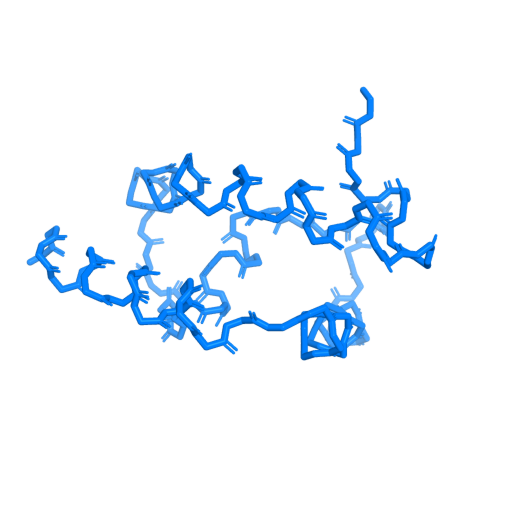Protein AF-A0A0P6XM60-F1 (afdb_monomer_lite)

pLDDT: mean 82.26, std 11.41, range [43.34, 94.06]

Foldseek 3Di:
DVVLLVVLLVVLLVPDALVVLVVVVVVVCVVDPDPVRADDQLCVQCVSSVHNPDDPVSSVVSSVVCVVVVLVSVVVVVVCVVRNPD

Sequence (86 aa):
MYKELAEAVEQFLQDVTPESLEKEIWELIRKSPDPDGGIDAYRLIRHFLGQPGLNNIQTGWAYQRIRPVFKQLFEHIPSLYYFTGD

Structure (mmCIF, N/CA/C/O backbone):
data_AF-A0A0P6XM60-F1
#
_entry.id   AF-A0A0P6XM60-F1
#
loop_
_atom_site.group_PDB
_atom_site.id
_atom_site.type_symbol
_atom_site.label_atom_id
_atom_site.label_alt_id
_atom_site.label_comp_id
_atom_site.label_asym_id
_atom_site.label_entity_id
_atom_site.label_seq_id
_atom_site.pdbx_PDB_ins_code
_atom_site.Cartn_x
_atom_site.Cartn_y
_atom_site.Cartn_z
_atom_site.occupancy
_atom_site.B_iso_or_equiv
_atom_site.auth_seq_id
_atom_site.auth_comp_id
_atom_site.auth_asym_id
_atom_site.auth_atom_id
_atom_site.pdbx_PDB_model_num
ATOM 1 N N . MET A 1 1 ? -8.763 5.683 16.687 1.00 63.12 1 MET A N 1
ATOM 2 C CA . MET A 1 1 ? -7.469 5.950 16.019 1.00 63.12 1 MET A CA 1
ATOM 3 C C . MET A 1 1 ? -6.757 4.693 15.516 1.00 63.12 1 MET A C 1
ATOM 5 O O . MET A 1 1 ? -6.817 4.474 14.320 1.00 63.12 1 MET A O 1
ATOM 9 N N . TYR A 1 2 ? -6.117 3.840 16.338 1.00 78.00 2 TYR A N 1
ATOM 10 C CA . TYR A 1 2 ? -5.488 2.609 15.794 1.00 78.00 2 TYR A CA 1
ATOM 11 C C . TYR A 1 2 ? -6.492 1.530 15.378 1.00 78.00 2 TYR A C 1
ATOM 13 O O . TYR A 1 2 ? -6.184 0.752 14.489 1.00 78.00 2 TYR A O 1
ATOM 21 N N . LYS A 1 3 ? -7.684 1.497 15.990 1.00 85.06 3 LYS A N 1
ATOM 22 C CA . LYS A 1 3 ? -8.739 0.542 15.630 1.00 85.06 3 LYS A CA 1
ATOM 23 C C . LYS A 1 3 ? -9.247 0.766 14.200 1.00 85.06 3 LYS A C 1
ATOM 25 O O . LYS A 1 3 ? -9.156 -0.136 13.391 1.00 85.06 3 LYS A O 1
ATOM 30 N N . GLU A 1 4 ? -9.632 1.997 13.873 1.00 86.88 4 GLU A N 1
ATOM 31 C CA 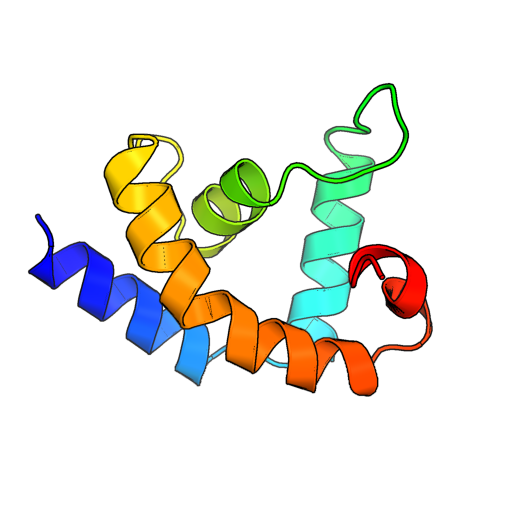. GLU A 1 4 ? -10.096 2.368 12.525 1.00 86.88 4 GLU A CA 1
ATOM 32 C C . GLU A 1 4 ? -9.003 2.181 11.464 1.00 86.88 4 GLU A C 1
ATOM 34 O O . GLU A 1 4 ? -9.279 1.772 10.342 1.00 86.88 4 GLU A O 1
ATOM 39 N N . LEU A 1 5 ? -7.743 2.452 11.824 1.00 90.00 5 LEU A N 1
ATOM 40 C CA . LEU A 1 5 ? -6.604 2.174 10.951 1.00 90.00 5 LEU A CA 1
ATOM 41 C C . LEU A 1 5 ? -6.398 0.667 10.750 1.00 90.00 5 LEU A C 1
ATOM 43 O O . LEU A 1 5 ? -6.079 0.248 9.644 1.00 90.00 5 LEU A O 1
ATOM 47 N N . ALA A 1 6 ? -6.567 -0.141 11.798 1.00 91.25 6 ALA A N 1
ATOM 48 C CA . ALA A 1 6 ? -6.493 -1.594 11.696 1.00 91.25 6 ALA A CA 1
ATOM 49 C C . ALA A 1 6 ? -7.603 -2.134 10.789 1.00 91.25 6 ALA A C 1
ATOM 51 O O . ALA A 1 6 ? -7.290 -2.865 9.861 1.00 91.25 6 ALA A O 1
ATOM 52 N N . GLU A 1 7 ? -8.844 -1.684 10.981 1.00 92.00 7 GLU A N 1
ATOM 53 C CA . GLU A 1 7 ? -9.991 -2.069 10.150 1.00 92.00 7 GLU A CA 1
ATOM 54 C C . GLU A 1 7 ? -9.768 -1.689 8.677 1.00 92.00 7 GLU A C 1
ATOM 56 O O . GLU A 1 7 ? -9.994 -2.505 7.789 1.00 92.00 7 GLU A O 1
ATOM 61 N N . ALA A 1 8 ? -9.242 -0.488 8.405 1.00 90.94 8 ALA A N 1
ATOM 62 C CA . ALA A 1 8 ? -8.897 -0.071 7.045 1.00 90.94 8 ALA A CA 1
ATOM 63 C C . ALA A 1 8 ? -7.790 -0.938 6.423 1.00 90.94 8 ALA A C 1
ATOM 65 O O . ALA A 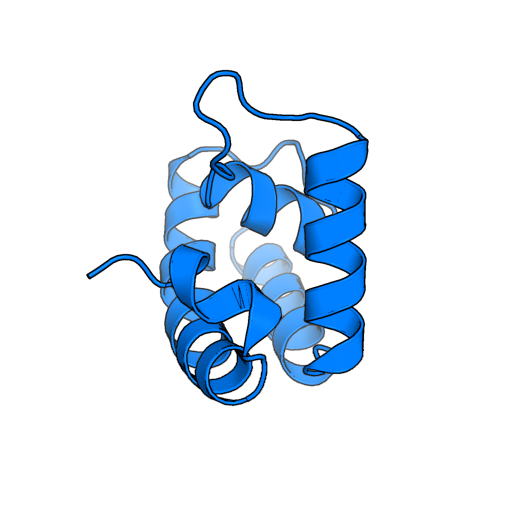1 8 ? -7.867 -1.284 5.247 1.00 90.94 8 ALA A O 1
ATOM 66 N N . VAL A 1 9 ? -6.767 -1.304 7.204 1.00 92.62 9 VAL A N 1
ATOM 67 C CA . VAL A 1 9 ? -5.700 -2.207 6.749 1.00 92.62 9 VAL A CA 1
ATOM 68 C C . VAL A 1 9 ? -6.253 -3.604 6.481 1.00 92.62 9 VAL A C 1
ATOM 70 O O . VAL A 1 9 ? -5.936 -4.183 5.451 1.00 92.62 9 VAL A O 1
ATOM 73 N N . GLU A 1 10 ? -7.075 -4.148 7.374 1.00 93.25 10 GLU A N 1
ATOM 74 C CA . GLU A 1 10 ? -7.671 -5.476 7.215 1.00 93.25 10 GLU A CA 1
ATOM 75 C C . GLU A 1 10 ? -8.581 -5.539 5.989 1.00 93.25 10 GLU A C 1
ATOM 77 O O . GLU A 1 10 ? -8.437 -6.458 5.186 1.00 93.25 10 GLU A O 1
ATOM 82 N N . GLN A 1 11 ? -9.446 -4.539 5.799 1.00 92.31 11 GLN A N 1
ATOM 83 C CA . GLN A 1 11 ? -10.309 -4.452 4.622 1.00 92.31 11 GLN A CA 1
ATOM 84 C C . GLN A 1 11 ? -9.480 -4.375 3.337 1.00 92.31 11 GLN A C 1
ATOM 86 O O . GLN A 1 11 ? -9.701 -5.145 2.406 1.00 92.31 11 GLN A O 1
ATOM 91 N N . PHE A 1 12 ? -8.467 -3.504 3.312 1.00 91.25 12 PHE A N 1
ATOM 92 C CA . PHE A 1 12 ? -7.573 -3.385 2.166 1.00 91.25 12 PHE A CA 1
ATOM 93 C C . PHE A 1 12 ? -6.879 -4.715 1.835 1.00 91.25 12 PHE A C 1
ATOM 95 O O . PHE A 1 12 ? -6.816 -5.111 0.675 1.00 91.25 12 PHE A O 1
ATOM 102 N N . LEU A 1 13 ? -6.391 -5.435 2.849 1.00 90.75 13 LEU A N 1
ATOM 103 C CA . LEU A 1 13 ? -5.729 -6.726 2.660 1.00 90.75 13 LEU A CA 1
ATOM 104 C C . LEU A 1 13 ? -6.674 -7.842 2.189 1.00 90.75 13 LEU A C 1
ATOM 106 O O . LEU A 1 13 ? -6.198 -8.799 1.585 1.00 90.75 13 LEU A O 1
ATOM 110 N N . GLN A 1 14 ? -7.975 -7.745 2.465 1.00 90.69 14 GLN A N 1
ATOM 111 C CA . GLN A 1 14 ? -8.975 -8.697 1.971 1.00 90.69 14 GLN A CA 1
ATOM 112 C C . GLN A 1 14 ? -9.368 -8.433 0.516 1.00 90.69 14 GLN A C 1
ATOM 114 O O . GLN A 1 14 ? -9.616 -9.383 -0.224 1.00 90.69 14 GLN A O 1
ATOM 119 N N . ASP A 1 15 ? -9.406 -7.163 0.112 1.00 90.19 15 ASP A N 1
ATOM 120 C CA . ASP A 1 15 ? -9.866 -6.762 -1.220 1.00 90.19 15 ASP A CA 1
ATOM 121 C C . ASP A 1 15 ? -8.740 -6.706 -2.264 1.00 90.19 15 ASP A C 1
ATOM 123 O O . ASP A 1 15 ? -9.005 -6.734 -3.468 1.00 90.19 15 ASP A O 1
ATOM 127 N N . VAL A 1 16 ? -7.478 -6.599 -1.832 1.00 89.44 16 VAL A N 1
ATOM 128 C CA . VAL A 1 16 ? -6.347 -6.422 -2.748 1.00 89.44 16 VAL A CA 1
ATOM 129 C C . VAL A 1 16 ? -6.094 -7.678 -3.591 1.00 89.44 16 VAL A C 1
ATOM 131 O O . VAL A 1 16 ? -5.917 -8.786 -3.088 1.00 89.44 16 VAL A O 1
ATOM 134 N N . THR A 1 17 ? -6.017 -7.481 -4.906 1.00 88.69 17 THR A N 1
ATOM 135 C CA . THR A 1 17 ? -5.656 -8.505 -5.897 1.00 88.69 17 THR A CA 1
ATOM 136 C C . THR A 1 17 ? -4.404 -8.074 -6.661 1.00 88.69 17 THR A C 1
ATOM 138 O O . THR A 1 17 ? -4.104 -6.875 -6.693 1.00 88.69 17 THR A O 1
ATOM 141 N N . PRO A 1 18 ? -3.660 -9.001 -7.294 1.00 86.44 18 PRO A N 1
ATOM 142 C CA . PRO A 1 18 ? -2.513 -8.631 -8.117 1.00 86.44 18 PRO A CA 1
ATOM 143 C C . PRO A 1 18 ? -2.867 -7.602 -9.203 1.00 86.44 18 PRO A C 1
ATOM 145 O O . PRO A 1 18 ? -2.172 -6.600 -9.363 1.00 86.44 18 PRO A O 1
ATOM 148 N N . GLU A 1 19 ? -3.986 -7.799 -9.902 1.00 87.56 19 GLU A N 1
ATOM 149 C CA . GLU A 1 19 ? -4.414 -6.938 -11.006 1.00 87.56 19 GLU A CA 1
ATOM 150 C C . GLU A 1 19 ? -4.847 -5.546 -10.531 1.00 87.56 19 GLU A C 1
ATOM 152 O O . GLU A 1 19 ? -4.520 -4.539 -11.167 1.00 87.56 19 GLU A O 1
ATOM 157 N N . SER A 1 20 ? -5.577 -5.464 -9.410 1.00 86.38 20 SER A N 1
ATOM 158 C CA . SER A 1 20 ? -5.972 -4.171 -8.841 1.00 86.38 20 SER A CA 1
ATOM 159 C C . SER A 1 20 ? -4.754 -3.394 -8.345 1.00 86.38 20 SER A C 1
ATOM 161 O O . SER A 1 20 ? -4.640 -2.198 -8.620 1.00 86.38 20 SER A O 1
ATOM 163 N N . LEU A 1 21 ? -3.820 -4.089 -7.686 1.00 86.31 21 LEU A N 1
ATOM 164 C CA . LEU A 1 21 ? -2.586 -3.515 -7.160 1.00 86.31 21 LEU A CA 1
ATOM 165 C C . LEU A 1 21 ? -1.707 -2.954 -8.283 1.00 86.31 21 LEU A C 1
ATOM 167 O O . LEU A 1 21 ? -1.249 -1.814 -8.191 1.00 86.31 21 LEU A O 1
ATOM 171 N N . GLU A 1 22 ? -1.508 -3.720 -9.361 1.00 87.50 22 GLU A N 1
ATOM 172 C CA . GLU A 1 22 ? -0.748 -3.270 -10.529 1.00 87.50 22 GLU A CA 1
ATOM 173 C C . GLU A 1 22 ? -1.358 -2.006 -11.138 1.00 87.50 22 GLU A C 1
ATOM 175 O O . GLU A 1 22 ? -0.660 -1.014 -11.371 1.00 87.50 22 GLU A O 1
ATOM 180 N N . LYS A 1 23 ? -2.674 -2.019 -11.363 1.00 87.81 23 LYS A N 1
ATOM 181 C CA . LYS A 1 23 ? -3.376 -0.889 -11.967 1.00 87.81 23 LYS A CA 1
ATOM 182 C C . LYS A 1 23 ? -3.245 0.381 -11.124 1.00 87.81 23 LYS A C 1
ATOM 184 O O . LYS A 1 23 ? -2.915 1.432 -11.676 1.00 87.81 23 LYS A O 1
ATOM 189 N N . GLU A 1 24 ? -3.490 0.304 -9.817 1.00 87.50 24 GLU A N 1
ATOM 190 C CA . GLU A 1 24 ? -3.398 1.472 -8.930 1.00 87.50 24 GLU A CA 1
ATOM 191 C C . GLU A 1 24 ? -1.973 2.020 -8.835 1.00 87.50 24 GLU A C 1
ATOM 193 O O . GLU A 1 24 ? -1.787 3.236 -8.893 1.00 87.50 24 GLU A O 1
ATOM 198 N N . ILE A 1 25 ? -0.959 1.152 -8.768 1.00 85.25 25 ILE A N 1
ATOM 199 C CA . ILE A 1 25 ? 0.449 1.571 -8.764 1.00 85.25 25 ILE A CA 1
ATOM 200 C C . ILE A 1 25 ? 0.783 2.356 -10.032 1.00 85.25 25 ILE A C 1
ATOM 202 O O . ILE A 1 25 ? 1.316 3.465 -9.950 1.00 85.25 25 ILE A O 1
ATOM 206 N N . TRP A 1 26 ? 0.411 1.841 -11.206 1.00 84.44 26 TRP A N 1
ATOM 207 C CA . TRP A 1 26 ? 0.644 2.546 -12.467 1.00 84.44 26 TRP A CA 1
ATOM 208 C C . TRP A 1 26 ? -0.119 3.864 -12.565 1.00 84.44 26 TRP A C 1
ATOM 210 O O . TRP A 1 26 ? 0.413 4.849 -13.083 1.00 84.44 26 TRP A O 1
ATOM 220 N N . GLU A 1 27 ? -1.356 3.916 -12.071 1.00 86.12 27 GLU A N 1
ATOM 221 C CA . GLU A 1 27 ? -2.098 5.172 -11.996 1.00 86.12 27 GLU A CA 1
ATOM 222 C C . GLU A 1 27 ? -1.410 6.192 -11.086 1.00 86.12 27 GLU A C 1
ATOM 224 O O . GLU A 1 27 ? -1.362 7.377 -11.428 1.00 86.12 27 GLU A O 1
ATOM 229 N N . LEU A 1 28 ? -0.862 5.750 -9.954 1.00 82.69 28 LEU A N 1
ATOM 230 C CA . LEU A 1 28 ? -0.178 6.615 -9.001 1.00 82.69 28 LEU A CA 1
ATOM 231 C C . LEU A 1 28 ? 1.125 7.175 -9.585 1.00 82.69 28 LEU A C 1
ATOM 233 O O . LEU A 1 28 ? 1.342 8.386 -9.507 1.00 82.69 28 LEU A O 1
ATOM 237 N N . ILE A 1 29 ? 1.920 6.336 -10.262 1.00 79.31 29 ILE A N 1
ATOM 238 C CA . ILE A 1 29 ? 3.121 6.763 -11.002 1.00 79.31 29 ILE A CA 1
ATOM 239 C C . ILE A 1 29 ? 2.756 7.815 -12.051 1.00 79.31 29 ILE A C 1
ATOM 241 O O . ILE A 1 29 ? 3.397 8.858 -12.136 1.00 79.31 29 ILE A O 1
ATOM 245 N N . ARG A 1 30 ? 1.707 7.577 -12.851 1.00 82.12 30 ARG A N 1
ATOM 246 C CA . ARG A 1 30 ? 1.293 8.522 -13.903 1.00 82.12 30 ARG A CA 1
ATOM 247 C C . ARG A 1 30 ? 0.843 9.865 -13.339 1.00 82.12 30 ARG A C 1
ATOM 249 O O . ARG A 1 30 ? 1.136 10.900 -13.930 1.00 82.12 30 ARG A O 1
ATOM 256 N N . LYS A 1 31 ? 0.095 9.851 -12.233 1.00 80.62 31 LYS A N 1
ATOM 257 C CA . LYS A 1 31 ? -0.448 11.066 -11.605 1.00 80.62 31 LYS A CA 1
ATOM 258 C C . LYS A 1 31 ? 0.629 11.880 -10.897 1.00 80.62 31 LYS A C 1
ATOM 260 O O . LYS A 1 31 ? 0.478 13.090 -10.760 1.00 80.62 31 LYS A O 1
ATOM 265 N N . SER A 1 32 ? 1.687 11.235 -10.419 1.00 70.56 32 SER A N 1
ATOM 266 C CA . SER A 1 32 ? 2.772 11.919 -9.735 1.00 70.56 32 SER A CA 1
ATOM 267 C C . SER A 1 32 ? 4.072 11.139 -9.883 1.00 70.56 32 SER A C 1
ATOM 269 O O . SER A 1 32 ? 4.456 10.437 -8.947 1.00 70.56 32 SER A O 1
ATOM 271 N N . PRO A 1 33 ? 4.759 11.295 -11.023 1.00 67.12 33 PRO A N 1
ATOM 272 C CA . PRO A 1 33 ? 6.079 10.723 -11.186 1.00 67.12 33 PRO A CA 1
ATOM 273 C C . PRO A 1 33 ? 6.991 11.336 -10.127 1.00 67.12 33 PRO A C 1
ATOM 275 O O . PRO A 1 33 ? 7.104 12.560 -10.026 1.00 67.12 33 PRO A O 1
ATOM 278 N N . ASP A 1 34 ? 7.574 10.487 -9.290 1.00 65.81 34 ASP A N 1
ATOM 279 C CA . ASP A 1 34 ? 8.620 10.910 -8.371 1.00 65.81 34 ASP A CA 1
ATOM 280 C C . ASP A 1 34 ? 9.846 11.311 -9.214 1.00 65.81 34 ASP A C 1
ATOM 282 O O . ASP A 1 34 ? 10.114 10.651 -10.226 1.00 65.81 34 ASP A O 1
ATOM 286 N N . PRO A 1 35 ? 10.566 12.397 -8.883 1.00 58.75 35 PRO A N 1
ATOM 287 C CA . PRO A 1 35 ? 11.730 12.845 -9.653 1.00 58.75 35 PRO A CA 1
ATOM 288 C C . PRO A 1 35 ? 12.792 11.755 -9.865 1.00 58.75 35 PRO A C 1
ATOM 290 O O . PRO A 1 35 ? 13.456 11.763 -10.899 1.00 58.75 35 PRO A O 1
ATOM 293 N N . ASP A 1 36 ? 12.899 10.795 -8.943 1.00 60.09 36 ASP A N 1
ATOM 294 C CA . ASP A 1 36 ? 13.826 9.659 -9.028 1.00 60.09 36 ASP A CA 1
ATOM 295 C C . ASP A 1 36 ? 13.215 8.409 -9.700 1.00 60.09 36 ASP A C 1
ATOM 297 O O . ASP A 1 36 ? 13.828 7.343 -9.732 1.00 60.09 36 ASP A O 1
ATOM 301 N N . GLY A 1 37 ? 11.993 8.507 -10.235 1.00 57.44 37 GLY A N 1
ATOM 302 C CA . GLY A 1 37 ? 11.300 7.417 -10.932 1.00 57.44 37 GLY A CA 1
ATOM 303 C C . GLY A 1 37 ? 10.764 6.297 -10.028 1.00 57.44 37 GLY A C 1
ATOM 304 O O . GLY A 1 37 ? 10.186 5.336 -10.535 1.00 57.44 37 GLY A O 1
ATOM 305 N N . GLY A 1 38 ? 10.937 6.413 -8.708 1.00 63.81 38 GLY A N 1
ATOM 306 C CA . GLY A 1 38 ? 10.390 5.495 -7.708 1.00 63.81 38 GLY A CA 1
ATOM 307 C C . GLY A 1 38 ? 8.970 5.852 -7.258 1.00 63.81 38 GLY A C 1
ATOM 308 O O . GLY A 1 38 ? 8.340 6.774 -7.769 1.00 63.81 38 GLY A O 1
ATOM 309 N N . ILE A 1 39 ? 8.458 5.119 -6.268 1.00 69.62 39 ILE A N 1
ATOM 310 C CA . ILE A 1 39 ? 7.256 5.501 -5.516 1.00 69.62 39 ILE A CA 1
ATOM 311 C C . ILE A 1 39 ? 7.599 5.479 -4.032 1.00 69.62 39 ILE A C 1
ATOM 313 O O . ILE A 1 39 ? 8.048 4.458 -3.512 1.00 69.62 39 ILE A O 1
ATOM 317 N N . ASP A 1 40 ? 7.320 6.577 -3.333 1.00 79.75 40 ASP A N 1
ATOM 318 C CA . ASP A 1 40 ? 7.347 6.604 -1.872 1.00 79.75 40 ASP A CA 1
ATOM 319 C C . ASP A 1 40 ? 6.333 5.593 -1.297 1.00 79.75 40 ASP A C 1
ATOM 321 O O . ASP A 1 40 ? 5.112 5.753 -1.416 1.00 79.75 40 ASP A O 1
ATOM 325 N N . ALA A 1 41 ? 6.845 4.559 -0.626 1.00 80.69 41 ALA A N 1
ATOM 326 C CA . ALA A 1 41 ? 6.041 3.528 0.017 1.00 80.69 41 ALA A CA 1
ATOM 327 C C . ALA A 1 41 ? 5.027 4.107 1.020 1.00 80.69 41 ALA A C 1
ATOM 329 O O . ALA A 1 41 ? 3.910 3.612 1.124 1.00 80.69 41 ALA A O 1
ATOM 330 N N . TYR A 1 42 ? 5.356 5.177 1.746 1.00 86.31 42 TYR A N 1
ATOM 331 C CA . TYR A 1 42 ? 4.437 5.784 2.712 1.00 86.31 42 TYR A CA 1
ATOM 332 C C . TYR A 1 42 ? 3.288 6.495 2.010 1.00 86.31 42 TYR A C 1
ATOM 334 O O . TYR A 1 42 ? 2.137 6.417 2.447 1.00 86.31 42 TYR A O 1
ATOM 342 N N . ARG A 1 43 ? 3.580 7.152 0.889 1.00 84.25 43 ARG A N 1
ATOM 343 C CA . ARG A 1 43 ? 2.553 7.744 0.036 1.00 84.25 43 ARG A CA 1
ATOM 344 C C . ARG A 1 43 ? 1.634 6.679 -0.552 1.00 84.25 43 ARG A C 1
ATOM 346 O O . ARG A 1 43 ? 0.421 6.870 -0.558 1.00 84.25 43 ARG A O 1
ATOM 353 N N . LEU A 1 44 ? 2.208 5.564 -0.990 1.00 86.38 44 LEU A N 1
ATOM 354 C CA . LEU A 1 44 ? 1.478 4.413 -1.504 1.00 86.38 44 LEU A CA 1
ATOM 355 C C . LEU A 1 44 ? 0.504 3.856 -0.449 1.00 86.38 44 LEU A C 1
ATOM 357 O O . LEU A 1 44 ? -0.687 3.726 -0.715 1.00 86.38 44 LEU A O 1
ATOM 361 N N . ILE A 1 45 ? 0.975 3.623 0.782 1.00 89.44 45 ILE A N 1
ATOM 362 C CA . ILE A 1 45 ? 0.118 3.151 1.882 1.00 89.44 45 ILE A CA 1
ATOM 363 C C . ILE A 1 45 ? -1.007 4.145 2.187 1.00 89.44 45 ILE A C 1
ATOM 365 O O . ILE A 1 45 ? -2.159 3.748 2.343 1.00 89.44 45 ILE A O 1
ATOM 369 N N . ARG A 1 46 ? -0.709 5.446 2.239 1.00 90.56 46 ARG A N 1
ATOM 370 C CA . ARG A 1 46 ? -1.736 6.480 2.456 1.00 90.56 46 ARG A CA 1
ATOM 371 C C . ARG A 1 46 ? -2.790 6.502 1.355 1.00 90.56 46 ARG A C 1
ATOM 373 O O . ARG A 1 46 ? -3.957 6.744 1.653 1.00 90.56 46 ARG A O 1
ATOM 380 N N . HIS A 1 47 ? -2.372 6.280 0.110 1.00 88.25 47 HIS A N 1
ATOM 381 C CA . HIS A 1 47 ? -3.266 6.214 -1.037 1.00 88.25 47 HIS A CA 1
ATOM 382 C C . HIS A 1 47 ? -4.215 5.020 -0.933 1.00 88.25 47 HIS A C 1
ATOM 384 O O . HIS A 1 47 ? -5.425 5.221 -0.948 1.00 88.25 47 HIS A O 1
ATOM 390 N N . PHE A 1 48 ? -3.673 3.817 -0.729 1.00 88.25 48 PHE A N 1
ATOM 391 C CA . PHE A 1 48 ? -4.462 2.588 -0.631 1.00 88.25 48 PHE A CA 1
ATOM 392 C C . PHE A 1 48 ? -5.431 2.572 0.546 1.00 88.25 48 PHE A C 1
ATOM 394 O O . PHE A 1 48 ? -6.547 2.081 0.430 1.00 88.25 48 PHE A O 1
ATOM 401 N N . LEU A 1 49 ? -5.038 3.158 1.677 1.00 90.06 49 LEU A N 1
ATOM 402 C CA . LEU A 1 49 ? -5.925 3.266 2.834 1.00 90.06 49 LEU A CA 1
ATOM 403 C C . LEU A 1 49 ? -6.956 4.396 2.700 1.00 90.06 49 LEU A C 1
ATOM 405 O O . LEU A 1 49 ? -7.760 4.579 3.609 1.00 90.06 49 LEU A O 1
ATOM 409 N N . GLY A 1 50 ? -6.916 5.193 1.624 1.00 88.19 50 GLY A N 1
ATOM 410 C CA . GLY A 1 50 ? -7.785 6.359 1.447 1.00 88.19 50 GLY A CA 1
ATOM 411 C C . GLY A 1 50 ? -7.574 7.445 2.509 1.00 88.19 50 GLY A C 1
ATOM 412 O O . GLY A 1 50 ? -8.455 8.272 2.738 1.00 88.19 50 GLY A O 1
ATOM 413 N N . GLN A 1 51 ? -6.420 7.450 3.183 1.00 85.62 51 GLN A N 1
ATOM 414 C CA . GLN A 1 51 ? -6.135 8.317 4.328 1.00 85.62 51 GLN A CA 1
ATOM 415 C C . GLN A 1 51 ? -4.847 9.130 4.102 1.00 85.62 51 GLN A C 1
ATOM 417 O O . GLN A 1 51 ? -3.803 8.846 4.699 1.00 85.62 51 GLN A O 1
ATOM 422 N N . PRO A 1 52 ? -4.901 10.201 3.281 1.00 81.06 52 PRO A N 1
ATOM 423 C CA . PRO A 1 52 ? -3.736 11.044 2.999 1.00 81.06 52 PRO A CA 1
ATOM 424 C C . PRO A 1 52 ? -3.195 11.777 4.238 1.00 81.06 52 PRO A C 1
ATOM 426 O O . PRO A 1 52 ? -2.031 12.169 4.253 1.00 81.06 52 PRO A O 1
ATOM 429 N N . GLY A 1 53 ? -4.019 11.945 5.279 1.00 85.00 53 GLY A N 1
ATOM 430 C CA . GLY A 1 53 ? -3.665 12.630 6.525 1.00 85.00 5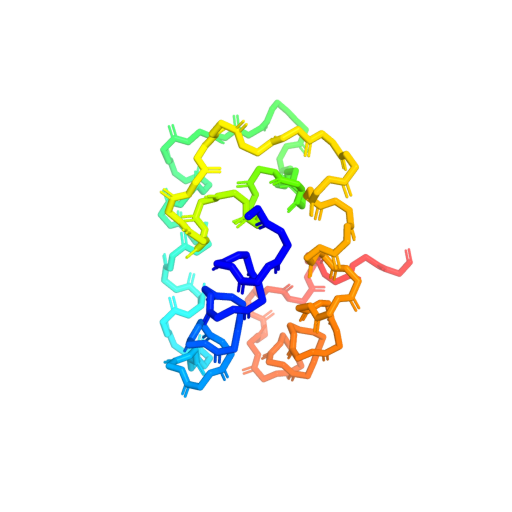3 GLY A CA 1
ATOM 431 C C . GLY A 1 53 ? -2.955 11.771 7.578 1.00 85.00 53 GLY A C 1
ATOM 432 O O . GLY A 1 53 ? -2.686 12.277 8.667 1.00 85.00 53 GLY A O 1
ATOM 433 N N . LEU A 1 54 ? -2.664 10.490 7.306 1.00 88.94 54 LEU A N 1
ATOM 434 C CA . LEU A 1 54 ? -1.937 9.651 8.264 1.00 88.94 54 LEU A CA 1
ATOM 435 C C . LEU A 1 54 ? -0.541 10.210 8.528 1.00 88.94 54 LEU A C 1
ATOM 437 O O . LEU A 1 54 ? 0.248 10.438 7.610 1.00 88.94 54 LEU A O 1
ATOM 441 N N . ASN A 1 55 ? -0.192 10.351 9.805 1.00 90.50 55 ASN A N 1
ATOM 442 C CA . ASN A 1 55 ? 1.163 10.743 10.169 1.00 90.50 55 ASN A CA 1
ATOM 443 C C . ASN A 1 55 ? 2.167 9.607 9.887 1.00 90.50 55 ASN A C 1
ATOM 445 O O . ASN A 1 55 ? 1.794 8.458 9.630 1.00 90.50 55 ASN A O 1
ATOM 449 N N . ASN A 1 56 ? 3.466 9.912 9.940 1.00 89.88 56 ASN A N 1
ATOM 450 C CA . ASN A 1 56 ? 4.523 8.943 9.623 1.00 89.88 56 ASN A CA 1
ATOM 451 C C . ASN A 1 56 ? 4.522 7.713 10.549 1.00 89.88 56 ASN A C 1
ATOM 453 O O . ASN A 1 56 ? 4.824 6.617 10.088 1.00 89.88 56 ASN A O 1
ATOM 457 N N . ILE A 1 57 ? 4.152 7.862 11.825 1.00 92.44 57 ILE A N 1
ATOM 458 C CA . ILE A 1 57 ? 4.111 6.747 12.787 1.00 92.44 57 ILE A CA 1
ATOM 459 C C . ILE A 1 57 ? 2.985 5.777 12.417 1.00 92.44 57 ILE A C 1
ATOM 461 O O . ILE A 1 57 ? 3.204 4.572 12.322 1.00 92.44 57 ILE A O 1
ATOM 465 N N . GLN A 1 58 ? 1.792 6.304 12.147 1.00 93.00 58 GLN A N 1
ATOM 466 C CA . GLN A 1 58 ? 0.642 5.513 11.710 1.00 93.00 58 GLN A CA 1
ATOM 467 C C . GLN A 1 58 ? 0.893 4.857 10.352 1.00 93.00 58 GLN A C 1
ATOM 469 O O . GLN A 1 58 ? 0.599 3.679 10.166 1.00 93.00 58 GLN A O 1
ATOM 474 N N . THR A 1 59 ? 1.491 5.605 9.422 1.00 92.69 59 THR A N 1
ATOM 475 C CA . THR A 1 59 ? 1.836 5.093 8.091 1.00 92.69 59 THR A CA 1
ATOM 476 C C . THR A 1 59 ? 2.857 3.961 8.200 1.00 92.69 59 THR A C 1
ATOM 478 O O . THR A 1 59 ? 2.671 2.916 7.588 1.00 92.69 59 THR A O 1
ATOM 481 N N . GLY A 1 60 ? 3.884 4.112 9.044 1.00 92.06 60 GLY A N 1
ATOM 482 C CA . GLY A 1 60 ? 4.864 3.057 9.306 1.00 92.06 60 GLY A CA 1
ATOM 483 C C . GLY A 1 60 ? 4.247 1.816 9.952 1.00 92.06 60 GLY A C 1
ATOM 484 O O . GLY A 1 60 ? 4.568 0.692 9.570 1.00 92.06 60 GLY A O 1
ATOM 485 N N . TRP A 1 61 ? 3.309 2.003 10.885 1.00 94.06 61 TRP A N 1
ATOM 486 C CA . TRP A 1 61 ? 2.569 0.900 11.503 1.00 94.06 61 TRP A CA 1
ATOM 487 C C . TRP A 1 61 ? 1.744 0.100 10.484 1.00 94.06 61 TRP A C 1
ATOM 489 O O . TRP A 1 61 ? 1.722 -1.134 10.552 1.00 94.06 61 TRP A O 1
ATOM 499 N N . ALA A 1 62 ? 1.089 0.786 9.543 1.00 92.88 62 ALA A N 1
ATOM 500 C CA . ALA A 1 62 ? 0.317 0.158 8.474 1.00 92.88 62 ALA A CA 1
ATOM 501 C C . ALA A 1 62 ? 1.228 -0.506 7.433 1.00 92.88 62 ALA A C 1
ATOM 503 O O . ALA A 1 62 ? 1.007 -1.656 7.059 1.00 92.88 62 ALA A O 1
ATOM 504 N N . TYR A 1 63 ? 2.309 0.173 7.041 1.00 90.88 63 TYR A N 1
ATOM 505 C CA . TYR A 1 63 ? 3.308 -0.346 6.110 1.00 90.88 63 TYR A CA 1
ATOM 506 C C . TYR A 1 63 ? 3.875 -1.693 6.569 1.00 90.88 63 TYR A C 1
ATOM 508 O O . TYR A 1 63 ? 3.907 -2.636 5.788 1.00 90.88 63 TYR A O 1
ATOM 516 N N . GLN A 1 64 ? 4.242 -1.829 7.847 1.00 91.50 64 GLN A N 1
ATOM 517 C CA . GLN A 1 64 ? 4.763 -3.091 8.394 1.00 91.50 64 GLN A CA 1
ATOM 518 C C . GLN A 1 64 ? 3.785 -4.271 8.258 1.00 91.50 64 GLN A C 1
ATOM 520 O O . GLN A 1 64 ? 4.219 -5.415 8.161 1.00 91.50 64 GLN A O 1
ATOM 525 N N . ARG A 1 65 ? 2.473 -4.007 8.235 1.00 92.44 65 ARG A N 1
ATOM 526 C CA . ARG A 1 65 ? 1.427 -5.034 8.083 1.00 92.44 65 ARG A CA 1
ATOM 527 C C . ARG A 1 65 ? 1.095 -5.336 6.631 1.00 92.44 65 ARG A C 1
ATOM 529 O O . ARG A 1 65 ? 0.802 -6.479 6.309 1.00 92.44 65 ARG A O 1
ATOM 536 N N . ILE A 1 66 ? 1.160 -4.324 5.771 1.00 91.00 66 ILE A N 1
ATOM 537 C CA . ILE A 1 66 ? 0.842 -4.454 4.347 1.00 91.00 66 ILE A CA 1
ATOM 538 C C . ILE A 1 66 ? 2.018 -5.046 3.563 1.00 91.00 66 ILE A C 1
ATOM 540 O O . ILE A 1 66 ? 1.822 -5.860 2.662 1.00 91.00 66 ILE A O 1
ATOM 544 N N . ARG A 1 67 ? 3.254 -4.696 3.938 1.00 88.06 67 ARG A N 1
ATOM 545 C CA . ARG A 1 67 ? 4.479 -5.090 3.230 1.00 88.06 67 ARG A CA 1
ATOM 546 C C . ARG A 1 67 ? 4.600 -6.599 2.958 1.00 88.06 67 ARG A C 1
ATOM 548 O O . ARG A 1 67 ? 4.991 -6.929 1.842 1.00 88.06 67 ARG A O 1
ATOM 555 N N . PRO A 1 68 ? 4.302 -7.524 3.895 1.00 88.69 68 PRO A N 1
ATOM 556 C CA . PRO A 1 68 ? 4.406 -8.959 3.620 1.00 88.69 68 PRO A CA 1
ATOM 557 C C . PRO A 1 68 ? 3.472 -9.419 2.497 1.00 88.69 68 PRO A C 1
ATOM 559 O O . PRO A 1 68 ? 3.898 -10.174 1.628 1.00 88.69 68 PRO A O 1
ATOM 562 N N . VAL A 1 69 ? 2.233 -8.920 2.485 1.00 87.88 69 VAL A N 1
ATOM 563 C CA . VAL A 1 69 ? 1.246 -9.243 1.446 1.00 87.88 69 VAL A CA 1
ATOM 564 C C . VAL A 1 69 ? 1.664 -8.630 0.115 1.00 87.88 69 VAL A C 1
ATOM 566 O O . VAL A 1 69 ? 1.651 -9.307 -0.904 1.00 87.88 69 VAL A O 1
ATOM 569 N N . PHE A 1 70 ? 2.141 -7.385 0.123 1.00 85.12 70 PHE A N 1
ATOM 570 C CA . PHE A 1 70 ? 2.663 -6.744 -1.086 1.00 85.12 70 PHE A CA 1
ATOM 571 C C . PHE A 1 70 ? 3.842 -7.496 -1.678 1.00 85.12 70 PHE A C 1
ATOM 573 O O . PHE A 1 70 ? 3.876 -7.702 -2.882 1.00 85.12 70 PHE A O 1
ATOM 580 N N . LYS A 1 71 ? 4.775 -7.958 -0.842 1.00 83.50 71 LYS A N 1
ATOM 581 C CA . LYS A 1 71 ? 5.901 -8.765 -1.309 1.00 83.50 71 LYS A CA 1
ATOM 582 C C . LYS A 1 71 ? 5.415 -10.016 -2.048 1.00 83.50 71 LYS A C 1
ATOM 584 O O . LYS A 1 71 ? 5.895 -10.279 -3.141 1.00 83.50 71 LYS A O 1
ATOM 589 N N . GLN A 1 72 ? 4.440 -10.732 -1.486 1.00 85.00 72 GLN A N 1
ATOM 590 C CA . GLN A 1 72 ? 3.855 -11.912 -2.132 1.00 85.00 72 GLN A CA 1
ATOM 591 C C . GLN A 1 72 ? 3.128 -11.559 -3.435 1.00 85.00 72 GLN A C 1
ATOM 593 O O . GLN A 1 72 ? 3.298 -12.238 -4.439 1.00 85.00 72 GLN A O 1
ATOM 598 N N . LEU A 1 73 ? 2.344 -10.479 -3.452 1.00 84.12 73 LEU A N 1
ATOM 599 C CA . LEU A 1 73 ? 1.622 -10.058 -4.654 1.00 84.12 73 LEU A CA 1
ATOM 600 C C . LEU A 1 73 ? 2.573 -9.600 -5.765 1.00 84.12 73 LEU A C 1
ATOM 602 O O . LEU A 1 73 ? 2.348 -9.925 -6.926 1.00 84.12 73 LEU A O 1
ATOM 606 N N . PHE A 1 74 ? 3.659 -8.904 -5.428 1.00 81.81 74 PHE A N 1
ATOM 607 C CA . PHE A 1 74 ? 4.655 -8.460 -6.403 1.00 81.81 74 PHE A CA 1
ATOM 608 C C . PHE A 1 74 ? 5.423 -9.612 -7.049 1.00 81.81 74 PHE A C 1
ATOM 610 O O . PHE A 1 74 ? 5.766 -9.505 -8.223 1.00 81.81 74 PHE A O 1
ATOM 617 N N . GLU A 1 75 ? 5.623 -10.737 -6.355 1.00 81.75 75 GLU A N 1
ATOM 618 C CA . GLU A 1 75 ? 6.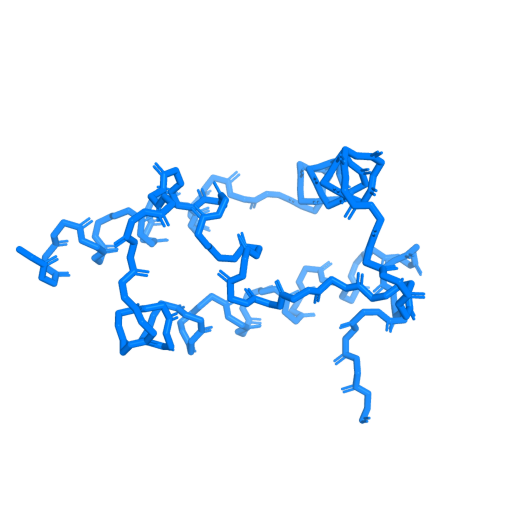182 -11.951 -6.975 1.00 81.75 75 GLU A CA 1
ATOM 619 C C . GLU A 1 75 ? 5.317 -12.457 -8.145 1.00 81.75 75 GLU A C 1
ATOM 621 O O . GLU A 1 75 ? 5.828 -13.083 -9.074 1.00 81.75 75 GLU A O 1
ATOM 626 N N . HIS A 1 76 ? 4.021 -12.135 -8.146 1.00 82.25 76 HIS A N 1
ATOM 627 C CA . HIS A 1 76 ? 3.088 -12.470 -9.221 1.00 82.25 76 HIS A CA 1
ATOM 628 C C . HIS A 1 76 ? 2.924 -11.370 -10.278 1.00 82.25 76 HIS A C 1
ATOM 630 O O . HIS A 1 76 ? 2.212 -11.588 -11.258 1.00 82.25 76 HIS A O 1
ATOM 636 N N . ILE A 1 77 ? 3.582 -10.214 -10.121 1.00 79.81 77 ILE A N 1
ATOM 637 C CA . ILE A 1 77 ? 3.469 -9.065 -11.029 1.00 79.81 77 ILE A CA 1
ATOM 638 C C . ILE A 1 77 ? 4.857 -8.744 -11.612 1.00 79.81 77 ILE A C 1
ATOM 640 O O . ILE A 1 77 ? 5.594 -7.920 -11.063 1.00 79.81 77 ILE A O 1
ATOM 644 N N . PRO A 1 78 ? 5.238 -9.352 -12.755 1.00 76.31 78 PRO A N 1
ATOM 645 C CA . PRO A 1 78 ? 6.574 -9.189 -13.336 1.00 76.31 78 PRO A CA 1
ATOM 646 C C . PRO A 1 78 ? 6.934 -7.736 -13.667 1.00 76.31 78 PRO A C 1
ATOM 648 O O . PRO A 1 78 ? 8.098 -7.350 -13.596 1.00 76.31 78 PRO A O 1
ATOM 651 N N . SER A 1 79 ? 5.938 -6.916 -14.010 1.00 75.38 79 SER A N 1
ATOM 652 C CA . SER A 1 79 ? 6.102 -5.491 -14.320 1.00 75.38 79 S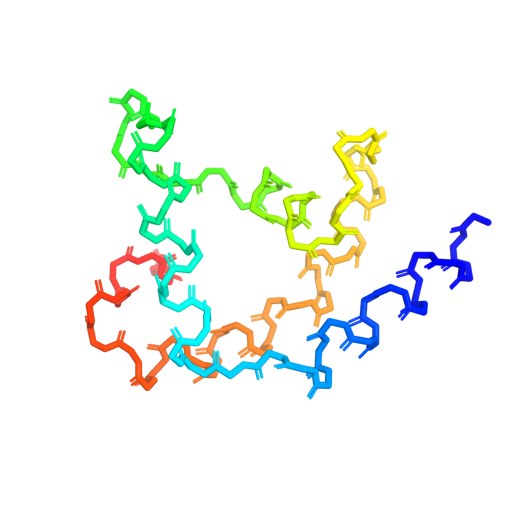ER A CA 1
ATOM 653 C C . SER A 1 79 ? 6.504 -4.652 -13.101 1.00 75.38 79 SER A C 1
ATOM 655 O O . SER A 1 79 ? 7.057 -3.565 -13.272 1.00 75.38 79 SER A O 1
ATOM 657 N N . LEU A 1 80 ? 6.264 -5.154 -11.884 1.00 71.81 80 LEU A N 1
ATOM 658 C CA . LEU A 1 80 ? 6.554 -4.467 -10.628 1.00 71.81 80 LEU A CA 1
ATOM 659 C C . LEU A 1 80 ? 7.768 -5.028 -9.877 1.00 71.81 80 LEU A C 1
ATOM 661 O O . LEU A 1 80 ? 8.094 -4.540 -8.798 1.00 71.81 80 LEU A O 1
ATOM 665 N N . TYR A 1 81 ? 8.489 -5.986 -10.464 1.00 61.69 81 TYR A N 1
ATOM 666 C CA . TYR A 1 81 ? 9.682 -6.603 -9.872 1.00 61.69 81 TYR A CA 1
ATOM 667 C C . TYR A 1 81 ? 10.759 -5.584 -9.433 1.00 61.69 81 TYR A C 1
ATOM 669 O O . TYR A 1 81 ? 11.471 -5.790 -8.454 1.00 61.69 81 TYR A O 1
ATOM 677 N N . TYR A 1 82 ? 10.861 -4.437 -10.110 1.00 58.50 82 TYR A N 1
ATOM 678 C CA . TYR A 1 82 ? 11.810 -3.375 -9.749 1.00 58.50 82 TYR A CA 1
ATOM 679 C C . TYR A 1 82 ? 11.393 -2.549 -8.517 1.00 58.50 82 TYR A C 1
ATOM 681 O O . TYR A 1 82 ? 12.223 -1.836 -7.961 1.00 58.50 82 TYR A O 1
ATOM 689 N N . PHE A 1 83 ? 10.140 -2.654 -8.058 1.00 62.03 83 PHE A N 1
ATOM 690 C CA . PHE A 1 83 ? 9.637 -1.938 -6.878 1.00 62.03 83 PHE A CA 1
ATOM 691 C C . PHE A 1 83 ? 9.855 -2.695 -5.566 1.00 62.03 83 PHE A C 1
ATOM 693 O O . PHE A 1 83 ? 9.728 -2.100 -4.496 1.00 62.03 83 PHE A O 1
ATOM 700 N N . THR A 1 84 ? 10.193 -3.987 -5.617 1.00 53.88 84 THR A N 1
ATOM 701 C CA . THR A 1 84 ? 10.425 -4.780 -4.403 1.00 53.88 84 THR A CA 1
ATOM 702 C C . THR A 1 84 ? 11.735 -4.481 -3.691 1.00 53.88 84 THR A C 1
ATOM 704 O O . THR A 1 84 ? 11.823 -4.884 -2.536 1.00 53.88 84 THR A O 1
ATOM 707 N N . GLY A 1 85 ? 12.667 -3.749 -4.324 1.00 48.03 85 GLY A N 1
ATOM 708 C CA . GLY A 1 85 ? 13.927 -3.267 -3.742 1.00 48.03 85 GLY A CA 1
ATOM 709 C C . GLY A 1 85 ? 14.728 -4.356 -3.024 1.00 48.03 85 GLY A C 1
ATOM 710 O O . GLY A 1 85 ? 14.426 -4.678 -1.876 1.00 48.03 85 GLY A O 1
ATOM 711 N N . ASP A 1 86 ? 15.746 -4.905 -3.685 1.00 43.34 86 ASP A N 1
ATOM 712 C CA . ASP A 1 86 ? 16.784 -5.678 -2.985 1.00 43.34 86 ASP A CA 1
ATOM 713 C C . ASP A 1 86 ? 17.601 -4.760 -2.055 1.00 43.34 86 ASP A C 1
ATOM 715 O O . ASP A 1 86 ? 17.950 -3.637 -2.499 1.00 43.34 86 ASP A O 1
#

Organism: NCBI:txid1134406

Secondary structure (DSSP, 8-state):
-HHHHHHHHHHHHHH--HHHHHHHHHHHHHHS--TTS---HHHHHHHHTT-TT--HHHHHHHHHHHHHHHHHHHHT-GGGGGGS--

Radius of gyration: 12.54 Å; chains: 1; bounding box: 27×25×30 Å